Protein AF-A0A381XG80-F1 (afdb_monomer)

Foldseek 3Di:
DVVVVVVVVVVVVVVVVVVPPPDDDDDDPPKWKWWKKFFDFDVPLLVVLVCLCVVQQVVLCVVLVFPKDKDADPDDDTGIMITGTPPVPPVQVVDPAGPSNVSSLVSRCVVQVHNVRVVVSVVSNVNGTPDMDIDMDIDD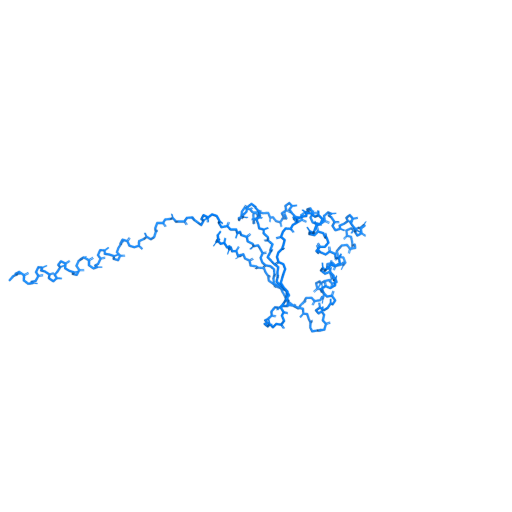D

Nearest PDB structures (foldseek):
  5ixu-assembly1_A  TM=5.992E-01  e=8.012E-04  Paraburkholderia xenovorans LB400
  4hl9-assembly4_H  TM=6.018E-01  e=5.121E-02  Rhodospirillum rubrum ATCC 11170
  1n5v-assembly1_B  TM=5.182E-01  e=8.951E-02  Streptomyces coelicolor A3(2)
  6nuk-assembly1_A  TM=4.245E-01  e=3.995E-02  synthetic construct
  1yz6-assembly1_A  TM=3.383E-01  e=5.413E-01  Pyrococcus abyssi

pLDDT: mean 89.38, std 15.05, range [47.81, 98.81]

Solvent-accessible surface area (backbone atoms only — not comparable to full-atom values): 8164 Å² total; per-residue (Å²): 116,70,71,65,53,57,56,51,53,53,57,50,54,60,54,51,59,68,72,65,69,67,79,72,95,77,78,83,71,82,54,47,29,25,50,32,41,40,36,22,51,34,89,91,24,50,65,62,35,49,50,49,40,58,69,49,53,50,46,24,34,56,74,74,64,53,78,61,50,76,46,78,46,93,68,78,87,46,43,37,38,33,37,37,65,33,90,73,30,77,64,53,70,78,42,96,73,38,72,67,57,54,52,36,50,54,44,43,28,66,76,72,70,35,64,71,57,49,52,48,55,50,51,57,41,53,71,20,47,63,49,69,53,75,47,82,46,72,49,74,130

Sequence (141 aa):
MLKNIFHNCLSLLLFLSFLFSQASPEKRLDAKYYLVSYTKFKEGKKQEGMEIIQKYFWKADREIKRKVLPFDFITGEWDHIVFFPLEDGTKELDWITSPVNAKWWKTMVKEIGSEDEVIRIRQEFDNCVMKSKQELAYTQF

Organism: NCBI:txid408172

Mean predicted aligned error: 8.37 Å

Secondary structure (DSSP, 8-state):
-HHHHHHHHHHHHHHHHHHS--PPP---TTPEEEEEEEEEEPTTTHHHHHHHIIIIIHHHHHHTT---EEEE-SSSS-SEEEEEEETTGGGGGG-SS-HHHHHHHHHHHHHHS-HHHHHHHHHHHHHHEEEEEEEEEEE--

Structure (mmCIF, N/CA/C/O backbone):
data_AF-A0A381XG80-F1
#
_entry.id   AF-A0A381XG80-F1
#
loop_
_atom_site.group_PDB
_atom_site.id
_atom_site.type_symbol
_atom_site.label_atom_id
_atom_site.label_alt_id
_atom_site.label_comp_id
_atom_site.label_asym_id
_atom_site.label_entity_id
_atom_site.label_seq_id
_atom_site.pdbx_PDB_ins_code
_atom_site.Cartn_x
_atom_site.Cartn_y
_atom_site.Cartn_z
_atom_site.occupancy
_atom_site.B_iso_or_equiv
_atom_site.auth_seq_id
_atom_site.auth_comp_id
_atom_site.auth_asym_id
_atom_site.auth_atom_id
_atom_site.pdbx_PDB_model_num
ATOM 1 N N . MET A 1 1 ? 32.677 -58.114 -31.692 1.00 53.56 1 MET A N 1
ATOM 2 C CA . MET A 1 1 ? 33.281 -56.809 -31.330 1.00 53.56 1 MET A CA 1
ATOM 3 C C . MET A 1 1 ? 32.391 -55.609 -31.656 1.00 53.56 1 MET A C 1
ATOM 5 O O . MET A 1 1 ? 32.287 -54.745 -30.800 1.00 53.56 1 MET A O 1
ATOM 9 N N . LEU A 1 2 ? 31.686 -55.557 -32.798 1.00 50.84 2 LEU A N 1
ATOM 10 C CA . LEU A 1 2 ? 30.846 -54.396 -33.162 1.00 50.84 2 LEU A CA 1
ATOM 11 C C . LEU A 1 2 ? 29.719 -54.045 -32.159 1.00 50.84 2 LEU A C 1
ATOM 13 O O . LEU A 1 2 ? 29.483 -52.869 -31.910 1.00 50.84 2 LEU A O 1
ATOM 17 N N . LYS A 1 3 ? 29.045 -55.028 -31.537 1.00 49.78 3 LYS A N 1
ATOM 18 C CA . LYS A 1 3 ? 27.923 -54.769 -30.603 1.00 49.78 3 LYS A CA 1
ATOM 19 C C . LYS A 1 3 ? 28.317 -53.991 -29.333 1.00 49.78 3 LYS A C 1
ATOM 21 O O . LYS A 1 3 ? 27.527 -53.174 -28.872 1.00 49.78 3 LYS A O 1
ATOM 26 N N . ASN A 1 4 ? 29.536 -54.178 -28.813 1.00 47.81 4 ASN A N 1
ATOM 27 C CA . ASN A 1 4 ? 30.018 -53.444 -27.630 1.00 47.81 4 ASN A CA 1
ATOM 28 C C . ASN A 1 4 ? 30.378 -51.983 -27.943 1.00 47.81 4 ASN A C 1
ATOM 30 O O . ASN A 1 4 ? 30.364 -51.148 -27.046 1.00 47.81 4 ASN A O 1
ATOM 34 N N . ILE A 1 5 ? 30.674 -51.663 -29.205 1.00 55.78 5 ILE A N 1
ATOM 35 C CA . ILE A 1 5 ? 31.000 -50.298 -29.641 1.00 55.78 5 ILE A CA 1
ATOM 36 C C . ILE A 1 5 ? 29.715 -49.461 -29.733 1.00 55.78 5 ILE A C 1
ATOM 38 O O . ILE A 1 5 ? 29.670 -48.344 -29.227 1.00 55.78 5 ILE A O 1
ATOM 42 N N . PHE A 1 6 ? 28.635 -50.034 -30.276 1.00 55.19 6 PHE A N 1
ATOM 43 C CA . PHE A 1 6 ? 27.339 -49.351 -30.373 1.00 55.19 6 PHE A CA 1
ATOM 44 C C . PHE A 1 6 ? 26.694 -49.070 -29.007 1.00 55.19 6 PHE A C 1
ATOM 46 O O . PHE A 1 6 ? 26.119 -48.000 -28.820 1.00 55.19 6 PHE A O 1
ATOM 53 N N . HIS A 1 7 ? 26.818 -49.986 -28.040 1.00 54.81 7 HIS A N 1
ATOM 54 C CA . HIS A 1 7 ? 26.286 -49.772 -26.688 1.00 54.81 7 HIS A CA 1
ATOM 55 C C . HIS A 1 7 ? 27.069 -48.697 -25.912 1.00 54.81 7 HIS A C 1
ATOM 57 O O . HIS A 1 7 ? 26.460 -47.886 -25.221 1.00 54.81 7 HIS A O 1
ATOM 63 N N . ASN A 1 8 ? 28.398 -48.638 -26.082 1.00 55.06 8 ASN A N 1
ATOM 64 C CA . ASN A 1 8 ? 29.248 -47.619 -25.454 1.00 55.06 8 ASN A CA 1
ATOM 65 C C . ASN A 1 8 ? 29.089 -46.220 -26.074 1.00 55.06 8 ASN A C 1
ATOM 67 O O . ASN A 1 8 ? 29.183 -45.226 -25.361 1.00 55.06 8 ASN A O 1
ATOM 71 N N . CYS A 1 9 ? 28.813 -46.106 -27.378 1.00 57.12 9 CYS A N 1
ATOM 72 C CA . CYS A 1 9 ? 28.506 -44.806 -27.987 1.00 57.12 9 CYS A CA 1
ATOM 73 C C . CYS A 1 9 ? 27.166 -44.239 -27.498 1.00 57.12 9 CYS A C 1
ATOM 75 O O . CYS A 1 9 ? 27.059 -43.033 -27.279 1.00 57.12 9 CYS A O 1
ATOM 77 N N . LEU A 1 10 ? 26.155 -45.092 -27.303 1.00 56.69 10 LEU A N 1
ATOM 78 C CA . LEU A 1 10 ? 24.825 -44.659 -26.873 1.00 56.69 10 LEU A CA 1
ATOM 79 C C . LEU A 1 10 ? 24.812 -44.192 -25.407 1.00 56.69 10 LEU A C 1
ATOM 81 O O . LEU A 1 10 ? 24.176 -43.189 -25.091 1.00 56.69 10 LEU A O 1
ATOM 85 N N . SER A 1 11 ? 25.561 -4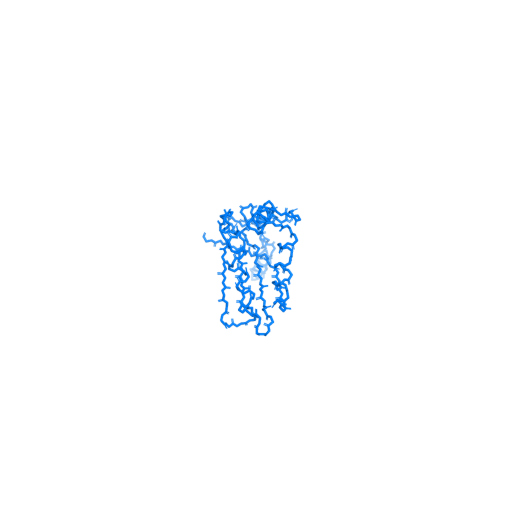4.862 -24.524 1.00 58.22 11 SER A N 1
ATOM 86 C CA . SER A 1 11 ? 25.727 -44.441 -23.126 1.00 58.22 11 SER A CA 1
ATOM 87 C C . SER A 1 11 ? 26.568 -43.166 -22.979 1.00 58.22 11 SER A C 1
ATOM 89 O O . SER A 1 11 ? 26.267 -42.342 -22.117 1.00 58.22 11 SER A O 1
ATOM 91 N N . LEU A 1 12 ? 27.562 -42.947 -23.849 1.00 56.12 12 LEU A N 1
ATOM 92 C CA . LEU A 1 12 ? 28.363 -41.718 -23.868 1.00 56.12 12 LEU A CA 1
ATOM 93 C C . LEU A 1 12 ? 27.556 -40.502 -24.366 1.00 56.12 12 LEU A C 1
ATOM 95 O O . LEU A 1 12 ? 27.659 -39.420 -23.793 1.00 56.12 12 LEU A O 1
ATOM 99 N N . LEU A 1 13 ? 26.703 -40.683 -25.382 1.00 58.78 13 LEU A N 1
ATOM 100 C CA . LEU A 1 13 ? 25.812 -39.632 -25.898 1.00 58.78 13 LEU A CA 1
ATOM 101 C C . LEU A 1 13 ? 24.776 -39.173 -24.858 1.00 58.78 13 LEU A C 1
ATOM 103 O O . LEU A 1 13 ? 24.546 -37.973 -24.723 1.00 58.78 13 LEU A O 1
ATOM 107 N N . LEU A 1 14 ? 24.209 -40.101 -24.079 1.00 56.81 14 LEU A N 1
ATOM 108 C CA . LEU A 1 14 ? 23.269 -39.794 -22.990 1.00 56.81 14 LEU A CA 1
ATOM 109 C C . LEU A 1 14 ? 23.924 -39.014 -21.834 1.00 56.81 14 LEU A C 1
ATOM 111 O O . LEU A 1 14 ? 23.286 -38.143 -21.238 1.00 56.81 14 LEU A O 1
ATOM 115 N N . PHE A 1 15 ? 25.201 -39.278 -21.542 1.00 56.78 15 PHE A N 1
ATOM 116 C CA . PHE A 1 15 ? 25.954 -38.557 -20.509 1.00 56.78 15 PHE A CA 1
ATOM 117 C C . PHE A 1 15 ? 26.339 -37.131 -20.943 1.00 56.78 15 PHE A C 1
ATOM 119 O O . PHE A 1 15 ? 26.316 -36.216 -20.119 1.00 56.78 15 PHE A O 1
ATOM 126 N N . LEU A 1 16 ? 26.630 -36.903 -22.233 1.00 55.78 16 LEU A N 1
ATOM 127 C CA . LEU A 1 16 ? 26.920 -35.558 -22.750 1.00 55.78 16 LEU A CA 1
ATOM 128 C C . LEU A 1 16 ? 25.701 -34.628 -22.690 1.00 55.78 16 LEU A C 1
ATOM 130 O O . LEU A 1 16 ? 25.854 -33.459 -22.345 1.00 55.78 16 LEU A O 1
ATOM 134 N N . SER A 1 17 ? 24.490 -35.125 -22.954 1.00 55.94 17 SER A N 1
ATOM 135 C CA . SER A 1 17 ? 23.268 -34.308 -22.858 1.00 55.94 17 SER A CA 1
ATOM 136 C C . SER A 1 17 ? 23.009 -33.750 -21.451 1.00 55.94 17 SER A C 1
ATOM 138 O O . SER A 1 17 ? 22.456 -32.660 -21.327 1.00 55.94 17 SER A O 1
ATOM 140 N N . PHE A 1 18 ? 23.454 -34.440 -20.394 1.00 55.06 18 PHE A N 1
ATOM 141 C CA . PHE A 1 18 ? 23.349 -33.942 -19.017 1.00 55.06 18 PHE A CA 1
ATOM 142 C C . PHE A 1 18 ? 24.378 -32.850 -18.685 1.00 55.06 18 PHE A C 1
ATOM 144 O O . PHE A 1 18 ? 24.097 -31.987 -17.858 1.00 55.06 18 PHE A O 1
ATOM 151 N N . LEU A 1 19 ? 25.546 -32.849 -19.338 1.00 55.94 19 LEU A N 1
ATOM 152 C CA . LEU A 1 19 ? 26.600 -31.851 -19.108 1.00 55.94 19 LEU A CA 1
ATOM 153 C C . LEU A 1 19 ? 26.316 -30.503 -19.794 1.00 55.94 19 LEU A C 1
ATOM 155 O O . LEU A 1 19 ? 26.842 -29.483 -19.357 1.00 55.94 19 LEU A O 1
ATOM 159 N N . PHE A 1 20 ? 25.476 -30.482 -20.835 1.00 57.62 20 PHE A N 1
ATOM 160 C CA . PHE A 1 20 ? 25.183 -29.280 -21.631 1.00 57.62 20 PHE A CA 1
ATOM 161 C C . PHE A 1 20 ? 23.880 -28.554 -21.270 1.00 57.62 20 PHE A C 1
ATOM 163 O O . PHE A 1 20 ? 23.581 -27.523 -21.865 1.00 57.62 20 PHE A O 1
ATOM 170 N N . SER A 1 21 ? 23.127 -29.010 -20.268 1.00 59.56 21 SER A N 1
ATOM 171 C CA . SER A 1 21 ? 21.942 -28.283 -19.791 1.00 59.56 21 SER A CA 1
ATOM 172 C C . SER A 1 21 ? 22.286 -27.248 -18.705 1.00 59.56 21 SER A C 1
ATOM 174 O O . SER A 1 21 ? 21.624 -27.193 -17.668 1.00 59.56 21 SER A O 1
ATOM 176 N N . GLN A 1 22 ? 23.310 -26.412 -18.913 1.00 64.50 22 GLN A N 1
ATOM 177 C CA . GLN A 1 22 ? 23.396 -25.141 -18.184 1.00 64.50 22 GLN A CA 1
ATOM 178 C C . GLN A 1 22 ? 22.526 -24.126 -18.923 1.00 64.50 22 GLN A C 1
ATOM 180 O O . GLN A 1 22 ? 22.840 -23.739 -20.046 1.00 64.50 22 GLN A O 1
ATOM 185 N N . ALA A 1 23 ? 21.416 -23.721 -18.304 1.00 73.69 23 ALA A N 1
ATOM 186 C CA . ALA A 1 23 ? 20.584 -22.646 -18.830 1.00 73.69 23 ALA A CA 1
ATOM 187 C C . ALA A 1 23 ? 21.439 -21.382 -19.030 1.00 73.69 23 ALA A C 1
ATOM 189 O O . ALA A 1 23 ? 22.182 -20.982 -18.129 1.00 73.69 23 ALA A O 1
ATOM 190 N N . SER A 1 24 ? 21.356 -20.765 -20.210 1.00 80.50 24 SER A N 1
ATOM 191 C CA . SER A 1 24 ? 22.012 -19.486 -20.479 1.00 80.50 24 SER A CA 1
ATOM 192 C C . SER A 1 24 ? 21.466 -18.397 -19.550 1.00 80.50 24 SER A C 1
ATOM 194 O O . SER A 1 24 ? 20.290 -18.452 -19.184 1.00 80.50 24 SER A O 1
ATOM 196 N N . PRO A 1 25 ? 22.270 -17.383 -19.173 1.00 83.69 25 PRO A N 1
ATOM 197 C CA . PRO A 1 25 ? 21.756 -16.234 -18.442 1.00 83.69 25 PRO A CA 1
ATOM 198 C C . PRO A 1 25 ? 20.615 -15.572 -19.221 1.00 83.69 25 PRO A C 1
ATOM 200 O O . PRO A 1 25 ? 20.821 -15.046 -20.313 1.00 83.69 25 PRO A O 1
ATOM 203 N N . GLU A 1 26 ? 19.416 -15.582 -18.648 1.00 85.88 26 GLU A N 1
ATOM 204 C CA . GLU A 1 26 ? 18.221 -14.987 -19.241 1.00 85.88 26 GLU A CA 1
ATOM 205 C C . GLU A 1 26 ? 17.681 -13.878 -18.340 1.00 85.88 26 GLU A C 1
ATOM 207 O O . GLU A 1 26 ? 17.493 -14.047 -17.132 1.00 85.88 26 GLU A O 1
ATOM 212 N N . LYS A 1 27 ? 17.419 -12.714 -18.938 1.00 87.69 27 LYS A N 1
ATOM 213 C CA . LYS A 1 27 ? 16.777 -11.587 -18.262 1.00 87.69 27 LYS A CA 1
ATOM 214 C C . LYS A 1 27 ? 15.287 -11.603 -18.583 1.00 87.69 27 LYS A C 1
ATOM 216 O O . LYS A 1 27 ? 14.913 -11.766 -19.740 1.00 87.69 27 LYS A O 1
ATOM 221 N N . ARG A 1 28 ? 14.435 -11.352 -17.584 1.00 86.88 28 ARG A N 1
ATOM 222 C CA . ARG A 1 28 ? 13.003 -11.120 -17.827 1.00 86.88 28 ARG A CA 1
ATOM 223 C C . ARG A 1 28 ? 12.840 -9.827 -18.632 1.00 86.88 28 ARG A C 1
ATOM 225 O O . ARG A 1 28 ? 13.102 -8.745 -18.104 1.00 86.88 28 ARG A O 1
ATOM 232 N N . LEU A 1 29 ? 12.464 -9.949 -19.901 1.00 84.25 29 LEU A N 1
ATOM 233 C CA . LEU A 1 29 ? 12.149 -8.812 -20.766 1.00 84.25 29 LEU A CA 1
ATOM 234 C C . LEU A 1 29 ? 10.726 -8.326 -20.470 1.00 84.25 29 LEU A C 1
ATOM 236 O O . LEU A 1 29 ? 9.849 -9.138 -20.199 1.00 84.25 29 LEU A O 1
ATOM 240 N N . ASP A 1 30 ? 10.510 -7.013 -20.464 1.00 86.56 30 ASP A N 1
ATOM 241 C CA . ASP A 1 30 ? 9.184 -6.391 -20.288 1.00 86.56 30 ASP A CA 1
ATOM 242 C C . ASP A 1 30 ? 8.431 -6.765 -18.994 1.00 86.56 30 ASP A C 1
ATOM 244 O O . ASP A 1 30 ? 7.218 -6.579 -18.878 1.00 86.56 30 ASP A O 1
ATOM 248 N N . ALA A 1 31 ? 9.151 -7.258 -17.981 1.00 92.81 31 ALA A N 1
ATOM 249 C CA . ALA A 1 31 ? 8.571 -7.565 -16.682 1.00 92.81 31 ALA A CA 1
ATOM 250 C C . ALA A 1 31 ? 8.146 -6.282 -15.956 1.00 92.81 31 ALA A C 1
ATOM 252 O O . ALA A 1 31 ? 8.958 -5.382 -15.725 1.00 92.81 31 ALA A O 1
ATOM 253 N N . LYS A 1 32 ? 6.884 -6.235 -15.529 1.00 95.31 32 LYS A N 1
ATOM 254 C CA . LYS A 1 32 ? 6.356 -5.189 -14.647 1.00 95.31 32 LYS A CA 1
ATOM 255 C C . LYS A 1 32 ? 6.380 -5.700 -13.220 1.00 95.31 32 LYS A C 1
ATOM 257 O O . LYS A 1 32 ? 5.813 -6.758 -12.949 1.00 95.31 32 LYS A O 1
ATOM 262 N N . TYR A 1 33 ? 7.028 -4.963 -12.327 1.00 96.44 33 TYR A N 1
ATOM 263 C CA . TYR A 1 33 ? 7.185 -5.346 -10.927 1.00 96.44 33 TYR A CA 1
ATOM 264 C C . TYR A 1 33 ? 6.184 -4.611 -10.040 1.00 96.44 33 TYR A C 1
ATOM 266 O O . TYR A 1 33 ? 5.807 -3.472 -10.315 1.00 96.44 33 TYR A O 1
ATOM 274 N N . TYR A 1 34 ? 5.782 -5.267 -8.957 1.00 97.62 34 TYR A N 1
ATOM 275 C CA . TYR A 1 34 ? 4.838 -4.742 -7.984 1.00 97.62 34 TYR A CA 1
ATOM 276 C C . TYR A 1 34 ? 5.313 -5.050 -6.572 1.00 97.62 34 TYR A C 1
ATOM 278 O O . TYR A 1 34 ? 5.655 -6.193 -6.268 1.00 97.62 34 TYR A O 1
ATOM 286 N N . LEU A 1 35 ? 5.253 -4.052 -5.696 1.00 97.06 35 LEU A N 1
ATOM 287 C CA . LEU A 1 35 ? 5.221 -4.290 -4.261 1.00 97.06 35 LEU A CA 1
ATOM 288 C C . LEU A 1 35 ? 3.774 -4.610 -3.878 1.00 97.06 35 LEU A C 1
ATOM 290 O O . LEU A 1 35 ? 2.879 -3.787 -4.066 1.00 97.06 35 LEU A O 1
ATOM 294 N N . VAL A 1 36 ? 3.530 -5.812 -3.373 1.00 98.50 36 VAL A N 1
ATOM 295 C CA . VAL A 1 36 ? 2.194 -6.308 -3.039 1.00 98.50 36 VAL A CA 1
ATOM 296 C C . VAL A 1 36 ? 1.997 -6.216 -1.539 1.00 98.50 36 VAL A C 1
ATOM 298 O O . VAL A 1 36 ? 2.720 -6.862 -0.788 1.00 98.50 36 VAL A O 1
ATOM 301 N N . SER A 1 37 ? 1.029 -5.421 -1.096 1.00 98.19 37 SER A N 1
ATOM 302 C CA . SER A 1 37 ? 0.655 -5.320 0.314 1.00 98.19 37 SER A CA 1
ATOM 303 C C . SER A 1 37 ? -0.555 -6.190 0.589 1.00 98.19 37 SER A C 1
ATOM 305 O O . SER A 1 37 ? -1.586 -6.019 -0.054 1.00 98.19 37 SER A O 1
ATOM 307 N N . TYR A 1 38 ? -0.442 -7.068 1.577 1.00 98.75 38 TYR A N 1
ATOM 308 C CA . TYR A 1 38 ? -1.529 -7.905 2.063 1.00 98.75 38 TYR A CA 1
ATOM 309 C C . TYR A 1 38 ? -1.951 -7.423 3.445 1.00 98.75 38 TYR A C 1
ATOM 311 O O . TYR A 1 38 ? -1.100 -7.260 4.322 1.00 98.75 38 TYR A O 1
ATOM 319 N N . THR A 1 39 ? -3.253 -7.260 3.658 1.00 98.75 39 THR A N 1
ATOM 320 C CA . THR A 1 39 ? -3.817 -6.820 4.934 1.00 98.75 39 THR A CA 1
ATOM 321 C C . THR A 1 39 ? -4.948 -7.742 5.365 1.00 98.75 39 THR A C 1
ATOM 323 O O . THR A 1 39 ? -5.875 -8.037 4.605 1.00 98.75 39 THR A O 1
ATOM 326 N N . LYS A 1 40 ? -4.862 -8.207 6.611 1.00 98.81 40 LYS A N 1
ATOM 327 C CA . LYS A 1 40 ? -5.935 -8.898 7.323 1.00 98.81 40 LYS A CA 1
ATOM 328 C C . LYS A 1 40 ? -6.351 -8.027 8.500 1.00 98.81 40 LYS A C 1
ATOM 330 O O . LYS A 1 40 ? -5.508 -7.672 9.327 1.00 98.81 40 LYS A O 1
ATOM 335 N N . PHE A 1 41 ? -7.626 -7.669 8.572 1.00 98.69 41 PHE A N 1
ATOM 336 C CA . PHE A 1 41 ? -8.159 -6.850 9.653 1.00 98.69 41 PHE A CA 1
ATOM 337 C C . PHE A 1 41 ? -8.504 -7.702 10.874 1.00 98.69 41 PHE A C 1
ATOM 339 O O . PHE A 1 41 ? -8.729 -8.911 10.772 1.00 98.69 41 PHE A O 1
ATOM 346 N N . LYS A 1 42 ? -8.539 -7.062 12.045 1.00 98.62 42 LYS A N 1
ATOM 347 C CA . LYS A 1 42 ? -9.107 -7.659 13.259 1.00 98.62 42 LYS A CA 1
ATOM 348 C C . LYS A 1 42 ? -10.602 -7.906 13.055 1.00 98.62 42 LYS A C 1
ATOM 350 O O . LYS A 1 42 ? -11.258 -7.221 12.263 1.00 98.62 42 LYS A O 1
ATOM 355 N N . GLU A 1 43 ? -11.148 -8.868 13.791 1.00 97.12 43 GLU A N 1
ATOM 356 C CA . GLU A 1 43 ? -12.585 -9.146 13.777 1.00 97.12 43 GLU A CA 1
ATOM 357 C C . GLU A 1 43 ? -13.387 -7.871 14.095 1.00 97.12 43 GLU A C 1
ATOM 359 O O . GLU A 1 43 ? -13.033 -7.104 14.990 1.00 97.12 43 GLU A O 1
ATOM 364 N N . GLY A 1 44 ? -14.415 -7.590 13.290 1.00 97.56 44 GLY A N 1
ATOM 365 C CA . GLY A 1 44 ? -15.227 -6.371 13.395 1.00 97.56 44 GLY A CA 1
ATOM 366 C C . GLY A 1 44 ? -14.561 -5.068 12.922 1.00 97.56 44 GLY A C 1
ATOM 367 O O . GLY A 1 44 ? -15.245 -4.055 12.834 1.00 97.56 44 GLY A O 1
ATOM 368 N N . LYS A 1 45 ? -13.265 -5.061 12.568 1.00 98.50 45 LYS A N 1
ATOM 369 C CA . LYS A 1 45 ? -12.517 -3.840 12.188 1.00 98.50 45 LYS A CA 1
ATOM 370 C C . LYS A 1 45 ? -12.317 -3.636 10.685 1.00 98.50 45 LYS A C 1
ATOM 372 O O . LYS A 1 45 ? -11.784 -2.606 10.280 1.00 98.50 45 LYS A O 1
ATOM 377 N N . LYS A 1 46 ? -12.765 -4.578 9.844 1.00 97.12 46 LYS A N 1
ATOM 378 C CA . LYS A 1 46 ? -12.632 -4.476 8.377 1.00 97.12 46 LYS A CA 1
ATOM 379 C C . LYS A 1 46 ? -13.277 -3.205 7.823 1.00 97.12 46 LYS A C 1
ATOM 381 O O . LYS A 1 46 ? -12.646 -2.513 7.035 1.00 97.12 46 LYS A O 1
ATOM 386 N N . GLN A 1 47 ? -14.507 -2.896 8.230 1.00 97.44 47 GLN A N 1
ATOM 387 C CA . GLN A 1 47 ? -15.219 -1.725 7.715 1.00 97.44 47 GLN A CA 1
ATOM 388 C C . GLN A 1 47 ? -14.487 -0.419 8.060 1.00 97.44 47 GLN A C 1
ATOM 390 O O . GLN A 1 47 ? -14.176 0.353 7.160 1.00 97.44 47 GLN A O 1
ATOM 395 N N . GLU A 1 48 ? -14.136 -0.225 9.332 1.00 98.44 48 GLU A N 1
ATOM 396 C CA . GLU A 1 48 ? -13.393 0.947 9.820 1.00 98.44 48 GLU A CA 1
ATOM 397 C C . GLU A 1 48 ? -12.051 1.123 9.087 1.00 98.44 48 GLU A C 1
ATOM 399 O O . GLU A 1 48 ? -11.744 2.203 8.583 1.00 98.44 48 GLU A O 1
ATOM 404 N N . GLY A 1 49 ? -11.284 0.038 8.924 1.00 98.38 49 GLY A N 1
ATOM 405 C CA . GLY A 1 49 ? -10.026 0.068 8.175 1.00 98.38 49 GLY A CA 1
ATOM 406 C C . GLY A 1 49 ? -10.208 0.448 6.700 1.00 98.38 49 GLY A C 1
ATOM 407 O O . GLY A 1 49 ? -9.424 1.235 6.162 1.00 98.38 49 GLY A O 1
ATOM 408 N N . MET A 1 50 ? -11.254 -0.063 6.043 1.00 98.00 50 MET A N 1
ATOM 409 C CA . MET A 1 50 ? -11.556 0.270 4.647 1.00 98.00 50 MET A CA 1
ATOM 410 C C . MET A 1 50 ? -12.043 1.712 4.476 1.00 98.00 50 MET A C 1
ATOM 412 O O . MET A 1 50 ? -11.679 2.358 3.493 1.00 98.00 50 MET A O 1
ATOM 416 N N . GLU A 1 51 ? -12.806 2.248 5.428 1.00 98.19 51 GLU A N 1
ATOM 417 C CA . GLU A 1 51 ? -13.221 3.654 5.421 1.00 98.19 51 GLU A CA 1
ATOM 418 C C . GLU A 1 51 ? -12.003 4.590 5.479 1.00 98.19 51 GLU A C 1
ATOM 420 O O . GLU A 1 51 ? -11.924 5.543 4.697 1.00 98.19 51 GLU A O 1
ATOM 425 N N . ILE A 1 52 ? -11.003 4.281 6.317 1.00 98.44 52 ILE A N 1
ATOM 426 C CA . ILE A 1 52 ? -9.739 5.036 6.372 1.00 98.44 52 ILE A CA 1
ATOM 427 C C . ILE A 1 52 ? -9.000 4.970 5.027 1.00 98.44 52 ILE A C 1
ATOM 429 O O . ILE A 1 52 ? -8.597 6.009 4.488 1.00 98.44 52 ILE A O 1
ATOM 433 N N . ILE A 1 53 ? -8.860 3.768 4.453 1.00 98.00 53 ILE A N 1
ATOM 434 C CA . ILE A 1 53 ? -8.210 3.569 3.148 1.00 98.00 53 ILE A CA 1
ATOM 435 C C . ILE A 1 53 ? -8.885 4.426 2.071 1.00 98.00 53 ILE A C 1
ATOM 437 O O . ILE A 1 53 ? -8.215 5.170 1.353 1.00 98.00 53 ILE A O 1
ATOM 441 N N . GLN A 1 54 ? -10.210 4.351 1.953 1.00 96.31 54 GLN A N 1
ATOM 442 C CA . GLN A 1 54 ? -10.957 5.025 0.892 1.00 96.31 54 GLN A CA 1
ATOM 443 C C . GLN A 1 54 ? -10.929 6.547 1.039 1.00 96.31 54 GLN A C 1
ATOM 445 O O . GLN A 1 54 ? -10.738 7.268 0.048 1.00 96.31 54 GLN A O 1
ATOM 450 N N . LYS A 1 55 ? -11.114 7.029 2.273 1.00 97.06 55 LYS A N 1
ATOM 451 C CA . LYS A 1 55 ? -11.215 8.454 2.591 1.00 97.06 55 LYS A CA 1
ATOM 452 C C . LYS A 1 55 ? -9.877 9.170 2.453 1.00 97.06 55 LYS A C 1
ATOM 454 O O . LYS A 1 55 ? -9.840 10.278 1.915 1.00 97.06 55 LYS A O 1
ATOM 459 N N . TYR A 1 56 ? -8.795 8.542 2.907 1.00 97.69 56 TYR A N 1
ATOM 460 C CA . TYR A 1 56 ? -7.489 9.188 2.989 1.00 97.69 56 TYR A CA 1
ATOM 461 C C . TYR A 1 56 ? -6.480 8.593 2.005 1.00 97.69 56 TYR A C 1
ATOM 463 O O . TYR A 1 56 ? -5.973 9.307 1.139 1.00 97.69 56 TYR A O 1
ATOM 471 N N . PHE A 1 57 ? -6.216 7.287 2.074 1.00 97.31 57 PHE A N 1
ATOM 472 C CA . PHE A 1 57 ? -5.075 6.699 1.365 1.00 97.31 57 PHE A CA 1
ATOM 473 C C . PHE A 1 57 ? -5.272 6.666 -0.150 1.00 97.31 57 PHE A C 1
ATOM 475 O O . PHE A 1 57 ? -4.441 7.184 -0.898 1.00 97.31 57 PHE A O 1
ATOM 482 N N . TRP A 1 58 ? -6.414 6.158 -0.612 1.00 95.75 58 TRP A N 1
ATOM 483 C CA . TRP A 1 58 ? -6.745 6.155 -2.034 1.00 95.75 58 TRP A CA 1
ATOM 484 C C . TRP A 1 58 ? -6.963 7.561 -2.580 1.00 95.75 58 TRP A C 1
ATOM 486 O O . TRP A 1 58 ? -6.727 7.801 -3.762 1.00 95.75 58 TRP A O 1
ATOM 496 N N . LYS A 1 59 ? -7.411 8.508 -1.746 1.00 95.69 59 LYS A N 1
ATOM 497 C CA . LYS A 1 59 ? -7.502 9.913 -2.157 1.00 95.69 59 LYS A CA 1
ATOM 498 C C . LYS A 1 59 ? -6.112 10.456 -2.497 1.00 95.69 59 LYS A C 1
ATOM 500 O O . LYS A 1 59 ? -5.949 11.031 -3.571 1.00 95.69 59 LYS A O 1
ATOM 505 N N . ALA A 1 60 ? -5.118 10.209 -1.644 1.00 97.25 60 ALA A N 1
ATOM 506 C CA . ALA A 1 60 ? -3.739 10.601 -1.911 1.00 97.25 60 ALA A CA 1
ATOM 507 C C . ALA A 1 60 ? -3.142 9.874 -3.128 1.00 97.25 60 ALA A C 1
ATOM 509 O O . ALA A 1 60 ? -2.509 10.524 -3.961 1.00 97.25 60 ALA A O 1
ATOM 510 N N . ASP A 1 61 ? -3.398 8.569 -3.295 1.00 97.12 61 ASP A N 1
ATOM 511 C CA . ASP A 1 61 ? -2.961 7.819 -4.484 1.00 97.12 61 ASP A CA 1
ATOM 512 C C . ASP A 1 61 ? -3.542 8.401 -5.783 1.00 97.12 61 ASP A C 1
ATOM 514 O O . ASP A 1 61 ? -2.805 8.600 -6.754 1.00 97.12 61 ASP A O 1
ATOM 518 N N . ARG A 1 62 ? -4.842 8.732 -5.799 1.00 96.25 62 ARG A N 1
ATOM 519 C CA . ARG A 1 62 ? -5.507 9.353 -6.959 1.00 96.25 62 ARG A CA 1
ATOM 520 C C . ARG A 1 62 ? -4.904 10.710 -7.307 1.00 96.25 62 ARG A C 1
ATOM 522 O O . ARG A 1 62 ? -4.618 10.956 -8.476 1.00 96.25 62 ARG A O 1
ATOM 529 N N . GLU A 1 63 ? -4.671 11.558 -6.311 1.00 97.12 63 GLU A N 1
ATOM 530 C CA . GLU A 1 63 ? -4.110 12.901 -6.508 1.00 97.12 63 GLU A CA 1
ATOM 531 C C . GLU A 1 63 ? -2.708 12.847 -7.130 1.00 97.12 63 GLU A C 1
ATOM 533 O O . GLU A 1 63 ? -2.384 13.587 -8.061 1.00 97.12 63 GLU A O 1
ATOM 538 N N . ILE A 1 64 ? -1.869 11.910 -6.676 1.00 97.00 64 ILE A N 1
ATOM 539 C CA . ILE A 1 64 ? -0.528 11.737 -7.247 1.00 97.00 64 ILE A CA 1
ATOM 540 C C . ILE A 1 64 ? -0.520 10.906 -8.535 1.00 97.00 64 ILE A C 1
ATOM 542 O O . ILE A 1 64 ? 0.553 10.759 -9.127 1.00 97.00 64 ILE A O 1
ATOM 546 N N . LYS A 1 65 ? -1.692 10.418 -8.968 1.00 96.44 65 LYS A N 1
ATOM 547 C CA . LYS A 1 65 ? -1.926 9.546 -10.128 1.00 96.44 65 LYS A CA 1
ATOM 548 C C . LYS A 1 65 ? -1.185 8.206 -10.045 1.00 96.44 65 LYS A C 1
ATOM 550 O O . LYS A 1 65 ? -0.718 7.693 -11.062 1.00 96.44 65 LYS A O 1
ATOM 555 N N . ARG A 1 66 ? -1.069 7.633 -8.841 1.00 95.00 66 ARG A N 1
ATOM 556 C CA . ARG A 1 66 ? -0.473 6.306 -8.634 1.00 95.00 66 ARG A CA 1
ATOM 557 C C . ARG A 1 66 ? -1.425 5.227 -9.153 1.00 95.00 66 ARG A C 1
ATOM 559 O O . ARG A 1 66 ? -2.591 5.190 -8.772 1.00 95.00 66 ARG A O 1
ATOM 566 N N . LYS A 1 67 ? -0.929 4.330 -10.008 1.00 93.81 67 LYS A N 1
ATOM 567 C CA . LYS A 1 67 ? -1.722 3.273 -10.662 1.00 93.81 67 LYS A CA 1
ATOM 568 C C . LYS A 1 67 ? -1.814 2.006 -9.805 1.00 93.81 67 LYS A C 1
ATOM 570 O O . LYS A 1 67 ? -1.394 0.931 -10.221 1.00 93.81 67 LYS A O 1
ATOM 575 N N . VAL A 1 68 ? -2.306 2.151 -8.579 1.00 95.31 68 VAL A N 1
ATOM 576 C CA . VAL A 1 68 ? -2.480 1.017 -7.660 1.00 95.31 68 VAL A CA 1
ATOM 577 C C . VAL A 1 68 ? -3.581 0.078 -8.153 1.00 95.31 68 VAL A C 1
ATOM 579 O O . VAL A 1 68 ? -4.571 0.537 -8.723 1.00 95.31 68 VAL A O 1
ATOM 582 N N . LEU A 1 69 ? -3.429 -1.225 -7.914 1.00 96.88 69 LEU A N 1
ATOM 583 C CA . LEU A 1 69 ? -4.465 -2.225 -8.195 1.00 96.88 69 LEU A CA 1
ATOM 584 C C . LEU A 1 69 ? -4.945 -2.838 -6.868 1.00 96.88 69 LEU A C 1
ATOM 586 O O . LEU A 1 69 ? -4.298 -3.762 -6.363 1.00 96.88 69 LEU A O 1
ATOM 590 N N . PRO A 1 70 ? -6.012 -2.292 -6.257 1.00 96.88 70 PRO A N 1
ATOM 591 C CA . PRO A 1 70 ? -6.580 -2.812 -5.021 1.00 96.88 70 PRO A CA 1
ATOM 592 C C . PRO A 1 70 ? -7.596 -3.928 -5.292 1.00 96.88 70 PRO A C 1
ATOM 594 O O . PRO A 1 70 ? -8.392 -3.848 -6.226 1.00 96.88 70 PRO A O 1
ATOM 597 N N . PHE A 1 71 ? -7.610 -4.934 -4.424 1.00 97.44 71 PHE A N 1
ATOM 598 C CA . PHE A 1 71 ? -8.548 -6.048 -4.451 1.00 97.44 71 PHE A CA 1
ATOM 599 C C . PHE A 1 71 ? -9.079 -6.319 -3.044 1.00 97.44 71 PHE A C 1
ATOM 601 O O . PHE A 1 71 ? -8.308 -6.581 -2.118 1.00 97.44 71 PHE A O 1
ATOM 608 N N . ASP A 1 72 ? -10.403 -6.306 -2.909 1.00 96.62 72 ASP A N 1
ATOM 609 C CA . ASP A 1 72 ? -11.102 -6.663 -1.678 1.00 96.62 72 ASP A CA 1
ATOM 610 C C . ASP A 1 72 ? -11.556 -8.117 -1.756 1.00 96.62 72 ASP A C 1
ATOM 612 O O . ASP A 1 72 ? -12.312 -8.514 -2.644 1.00 96.62 72 ASP A O 1
ATOM 616 N N . PHE A 1 73 ? -11.083 -8.927 -0.819 1.00 96.00 73 PHE A N 1
ATOM 617 C CA . PHE A 1 73 ? -11.348 -10.356 -0.806 1.00 96.00 73 PHE A CA 1
ATOM 618 C C . PHE A 1 73 ? -12.585 -10.651 0.048 1.00 96.00 73 PHE A C 1
ATOM 620 O O . PHE A 1 73 ? -12.761 -10.121 1.153 1.00 96.00 73 PHE A O 1
ATOM 627 N N . ILE A 1 74 ? -13.463 -11.502 -0.490 1.00 93.19 74 ILE A N 1
ATOM 628 C CA . ILE A 1 74 ? -14.661 -12.007 0.201 1.00 93.19 74 ILE A CA 1
ATOM 629 C C . ILE A 1 74 ? -14.308 -13.253 1.024 1.00 93.19 74 ILE A C 1
ATOM 631 O O . ILE A 1 74 ? -14.811 -13.435 2.129 1.00 93.19 74 ILE A O 1
ATOM 635 N N . THR A 1 75 ? -13.418 -14.094 0.499 1.00 93.62 75 THR A N 1
ATOM 636 C CA . THR A 1 75 ? -12.972 -15.351 1.111 1.00 93.62 75 THR A CA 1
ATOM 637 C C . THR A 1 75 ? -11.452 -15.453 1.087 1.00 93.62 75 THR A C 1
ATOM 639 O O . THR A 1 75 ? -10.802 -14.834 0.246 1.00 93.62 75 THR A O 1
ATOM 642 N N . GLY A 1 76 ? -10.898 -16.319 1.933 1.00 93.62 76 GLY A N 1
ATOM 643 C CA . GLY A 1 76 ? -9.458 -16.541 2.041 1.00 93.62 76 GLY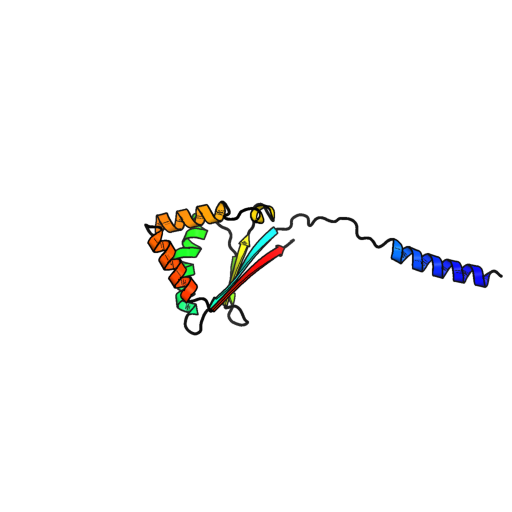 A CA 1
ATOM 644 C C . GLY A 1 76 ? -8.862 -15.885 3.283 1.00 93.62 76 GLY A C 1
ATOM 645 O O . GLY A 1 76 ? -9.568 -15.373 4.150 1.00 93.62 76 GLY A O 1
ATOM 646 N N . GLU A 1 77 ? -7.539 -15.954 3.392 1.00 96.31 77 GLU A N 1
ATOM 647 C CA . GLU A 1 77 ? -6.819 -15.473 4.573 1.00 96.31 77 GLU A CA 1
ATOM 648 C C . GLU A 1 77 ? -6.810 -13.942 4.681 1.00 96.31 77 GLU A C 1
ATOM 650 O O . GLU A 1 77 ? -6.932 -13.398 5.779 1.00 96.31 77 GLU A O 1
ATOM 655 N N . TRP A 1 78 ? -6.670 -13.256 3.549 1.00 98.44 78 TRP A N 1
ATOM 656 C CA . TRP A 1 78 ? -6.476 -11.810 3.460 1.00 98.44 78 TRP A CA 1
ATOM 657 C C . TRP A 1 78 ? -7.785 -11.105 3.126 1.00 98.44 78 TRP A C 1
ATOM 659 O O . TRP A 1 78 ? -8.613 -11.656 2.409 1.00 98.44 78 TRP A O 1
ATOM 669 N N . ASP A 1 79 ? -7.969 -9.889 3.639 1.00 98.38 79 ASP A N 1
ATOM 670 C CA . ASP A 1 79 ? -9.179 -9.100 3.376 1.00 98.38 79 ASP A CA 1
ATOM 671 C C . ASP A 1 79 ? -8.969 -8.075 2.263 1.00 98.38 79 ASP A C 1
ATOM 673 O O . ASP A 1 79 ? -9.915 -7.751 1.546 1.00 98.38 79 ASP A O 1
ATOM 677 N N . HIS A 1 80 ? -7.746 -7.554 2.148 1.00 98.25 80 HIS A N 1
ATOM 678 C CA . HIS A 1 80 ? -7.391 -6.492 1.222 1.00 98.25 80 HIS A CA 1
ATOM 679 C C . HIS A 1 80 ? -5.970 -6.706 0.695 1.00 98.25 80 HIS A C 1
ATOM 681 O O . HIS A 1 80 ? -5.03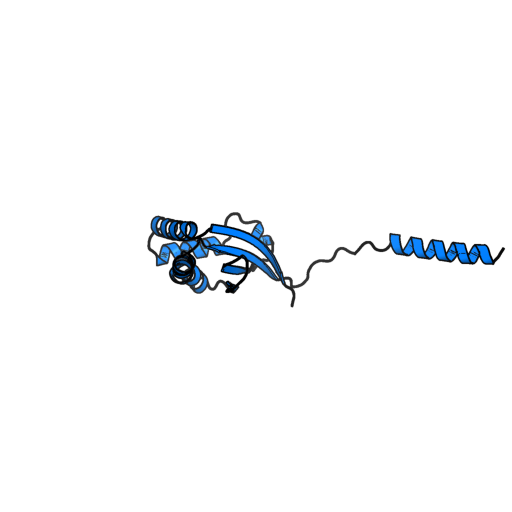7 -6.895 1.481 1.00 98.25 80 HIS A O 1
ATOM 687 N N . ILE A 1 81 ? -5.804 -6.692 -0.627 1.00 98.50 81 ILE A N 1
ATOM 688 C CA . ILE A 1 81 ? -4.505 -6.829 -1.294 1.00 98.50 81 ILE A CA 1
ATOM 689 C C . ILE A 1 81 ? -4.337 -5.684 -2.285 1.00 98.50 81 ILE A C 1
ATOM 691 O O . ILE A 1 81 ? -5.228 -5.427 -3.089 1.00 98.50 81 ILE A O 1
ATOM 695 N N . VAL A 1 82 ? -3.186 -5.015 -2.262 1.00 98.38 82 VAL A N 1
ATOM 696 C CA . VAL A 1 82 ? -2.879 -3.923 -3.193 1.00 98.38 82 VAL A CA 1
ATOM 697 C C . VAL A 1 82 ? -1.569 -4.188 -3.902 1.00 98.38 82 VAL A C 1
ATOM 699 O O . VAL A 1 82 ? -0.538 -4.369 -3.257 1.00 98.38 82 VAL A O 1
ATOM 702 N N . PHE A 1 83 ? -1.599 -4.145 -5.230 1.00 98.06 83 PHE A N 1
ATOM 703 C CA . PHE A 1 83 ? -0.397 -4.157 -6.051 1.00 98.06 83 PHE A CA 1
ATOM 704 C C . PHE A 1 83 ? 0.015 -2.714 -6.339 1.00 98.06 83 PHE A C 1
ATOM 706 O O . PHE A 1 83 ? -0.669 -1.986 -7.065 1.00 98.06 83 PHE A O 1
ATOM 713 N N . PHE A 1 84 ? 1.140 -2.300 -5.766 1.00 97.06 84 PHE A N 1
ATOM 714 C CA . PHE A 1 84 ? 1.765 -1.012 -6.033 1.00 97.06 84 PHE A CA 1
ATOM 715 C C . PHE A 1 84 ? 2.807 -1.190 -7.141 1.00 97.06 84 PHE A C 1
ATOM 717 O O . PHE A 1 84 ? 3.797 -1.885 -6.907 1.00 97.06 84 PHE A O 1
ATOM 724 N N . PRO A 1 85 ? 2.613 -0.608 -8.338 1.00 96.19 85 PRO A N 1
ATOM 725 C CA . PRO A 1 85 ? 3.590 -0.734 -9.414 1.00 96.19 85 PRO A CA 1
ATOM 726 C C . PRO A 1 85 ? 4.917 -0.083 -9.016 1.00 96.19 85 PRO A C 1
ATOM 728 O O . PRO A 1 85 ? 4.922 0.992 -8.412 1.00 96.19 85 PRO A O 1
ATOM 731 N N . LEU A 1 86 ? 6.016 -0.746 -9.377 1.00 95.69 86 LEU A N 1
ATOM 732 C CA . LEU A 1 86 ? 7.358 -0.174 -9.389 1.00 95.69 86 LEU A CA 1
ATOM 733 C C . LEU A 1 86 ? 7.633 0.301 -10.822 1.00 95.69 86 LEU A C 1
ATOM 735 O O . LEU A 1 86 ? 7.952 -0.501 -11.702 1.00 95.69 86 LEU A O 1
ATOM 739 N N . GLU A 1 87 ? 7.427 1.590 -11.070 1.00 91.81 87 GLU A N 1
ATOM 740 C CA . GLU A 1 87 ? 7.507 2.220 -12.393 1.00 91.81 87 GLU A CA 1
ATOM 741 C C . GLU A 1 87 ? 8.950 2.217 -12.944 1.00 91.81 87 GLU A C 1
ATOM 743 O O . GLU A 1 87 ? 9.130 2.047 -14.148 1.00 91.81 87 GLU A O 1
ATOM 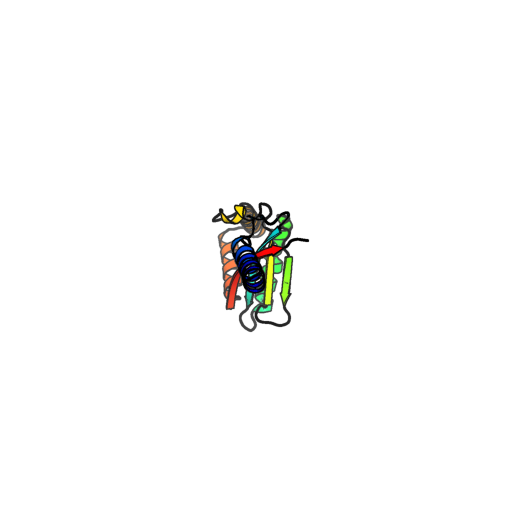748 N N . ASP A 1 88 ? 9.978 2.314 -12.086 1.00 91.75 88 ASP A N 1
ATOM 749 C CA . ASP A 1 88 ? 11.401 2.097 -12.453 1.00 91.75 88 ASP A CA 1
ATOM 750 C C . ASP A 1 88 ? 11.883 0.662 -12.132 1.00 91.75 88 ASP A C 1
ATOM 752 O O . ASP A 1 88 ? 13.070 0.376 -11.933 1.00 91.75 88 ASP A O 1
ATOM 756 N N . GLY A 1 89 ? 10.940 -0.282 -12.058 1.00 92.00 89 GLY A N 1
ATOM 757 C CA . 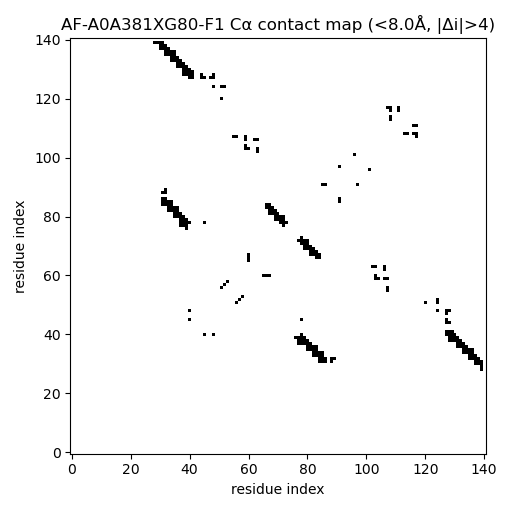GLY A 1 89 ? 11.210 -1.688 -11.781 1.00 92.00 89 GLY A CA 1
ATOM 758 C C . GLY A 1 89 ? 11.902 -1.908 -10.433 1.00 92.00 89 GLY A C 1
ATOM 759 O O . GLY A 1 89 ? 11.669 -1.202 -9.456 1.00 92.00 89 GLY A O 1
ATOM 760 N N . THR A 1 90 ? 12.779 -2.910 -10.356 1.00 92.25 90 THR A N 1
ATOM 761 C CA . THR A 1 90 ? 13.420 -3.297 -9.087 1.00 92.25 90 THR A CA 1
ATOM 762 C C . THR A 1 90 ? 14.373 -2.247 -8.517 1.00 92.25 90 THR A C 1
ATOM 764 O O . THR A 1 90 ? 14.707 -2.349 -7.344 1.00 92.25 90 THR A O 1
ATOM 767 N N . LYS A 1 91 ? 14.791 -1.233 -9.290 1.00 92.50 91 LYS A N 1
ATOM 768 C CA . LYS A 1 91 ? 15.625 -0.129 -8.776 1.00 92.50 91 LYS A CA 1
ATOM 769 C C . LYS A 1 91 ? 14.902 0.701 -7.722 1.00 92.50 91 LYS A C 1
ATOM 771 O O . LYS A 1 91 ? 15.533 1.329 -6.881 1.00 92.50 91 LYS A O 1
ATOM 776 N N . GLU A 1 92 ? 13.569 0.692 -7.733 1.00 93.81 92 GLU A N 1
ATOM 777 C CA . GLU A 1 92 ? 12.802 1.360 -6.684 1.00 93.81 92 GLU A CA 1
ATOM 778 C C . GLU A 1 92 ? 13.040 0.757 -5.291 1.00 93.81 92 GLU A C 1
ATOM 780 O O . GLU A 1 92 ? 12.808 1.436 -4.293 1.00 93.81 92 GLU A O 1
ATOM 785 N N . LEU A 1 93 ? 13.534 -0.485 -5.216 1.00 93.12 93 LEU A N 1
ATOM 786 C CA . LEU A 1 93 ? 13.842 -1.172 -3.961 1.00 93.12 93 LEU A CA 1
ATOM 787 C C . LEU A 1 93 ? 15.119 -0.652 -3.286 1.00 93.12 93 LEU A C 1
ATOM 789 O O . LEU A 1 93 ? 15.326 -0.931 -2.109 1.00 93.12 93 LEU A O 1
ATOM 793 N N . ASP A 1 94 ? 15.944 0.126 -3.994 1.00 95.31 94 ASP A N 1
ATOM 794 C CA . ASP A 1 94 ? 17.156 0.733 -3.430 1.00 95.31 94 ASP A CA 1
ATOM 795 C C . ASP A 1 94 ? 16.828 1.917 -2.494 1.00 95.31 94 ASP A C 1
ATOM 797 O O . ASP A 1 94 ? 17.686 2.402 -1.753 1.00 95.31 94 ASP A O 1
ATOM 801 N N . TRP A 1 95 ? 15.577 2.394 -2.499 1.00 94.56 95 TRP A N 1
ATOM 802 C CA . TRP A 1 95 ? 15.126 3.499 -1.659 1.00 94.56 95 TRP A CA 1
ATOM 803 C C . TRP A 1 95 ? 14.585 3.018 -0.309 1.00 94.56 95 TRP A C 1
ATOM 805 O O . TRP A 1 95 ? 13.647 2.228 -0.254 1.00 94.56 95 TRP A O 1
ATOM 815 N N . ILE A 1 96 ? 15.063 3.617 0.789 1.00 92.88 96 ILE A N 1
ATOM 816 C CA . ILE A 1 96 ? 14.407 3.499 2.109 1.00 92.88 96 ILE A CA 1
ATOM 817 C C . ILE A 1 96 ? 13.018 4.160 2.065 1.00 92.88 96 ILE A C 1
ATOM 819 O O . ILE A 1 96 ? 12.028 3.590 2.518 1.00 92.88 96 ILE A O 1
ATOM 823 N N . THR A 1 97 ? 12.945 5.351 1.464 1.00 92.12 97 THR A N 1
ATOM 824 C CA . THR A 1 97 ? 11.698 6.065 1.169 1.00 92.12 97 THR A CA 1
ATOM 825 C C . THR A 1 97 ? 11.715 6.471 -0.294 1.00 92.12 97 THR A C 1
ATOM 827 O O . THR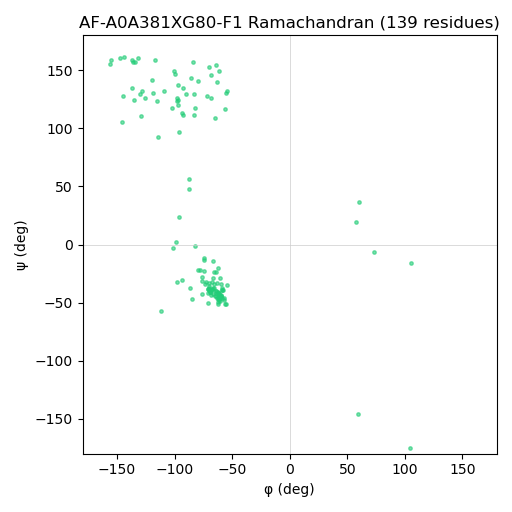 A 1 97 ? 12.493 7.337 -0.692 1.00 92.12 97 THR A O 1
ATOM 830 N N . SER A 1 98 ? 10.861 5.853 -1.106 1.00 93.50 98 SER A N 1
ATOM 831 C CA . SER A 1 98 ? 10.801 6.152 -2.535 1.00 93.50 98 SER A CA 1
ATOM 832 C C . SER A 1 98 ? 10.215 7.547 -2.811 1.00 93.50 98 SER A C 1
ATOM 834 O O . SER A 1 98 ? 9.373 8.035 -2.042 1.00 93.50 98 SER A O 1
ATOM 836 N N . PRO A 1 99 ? 10.576 8.189 -3.940 1.00 94.88 99 PRO A N 1
ATOM 837 C CA . PRO A 1 99 ? 9.995 9.471 -4.341 1.00 94.88 99 PRO A CA 1
ATOM 838 C C . PRO A 1 99 ? 8.460 9.456 -4.415 1.00 94.88 99 PRO A C 1
ATOM 840 O O . PRO A 1 99 ? 7.811 10.442 -4.058 1.00 94.88 99 PRO A O 1
ATOM 843 N N . VAL A 1 100 ? 7.859 8.331 -4.827 1.00 94.44 100 VAL A N 1
ATOM 844 C CA . VAL A 1 100 ? 6.396 8.172 -4.863 1.00 94.44 100 VAL A CA 1
ATOM 845 C C . VAL A 1 100 ? 5.786 8.176 -3.460 1.00 94.44 100 VAL A C 1
ATOM 847 O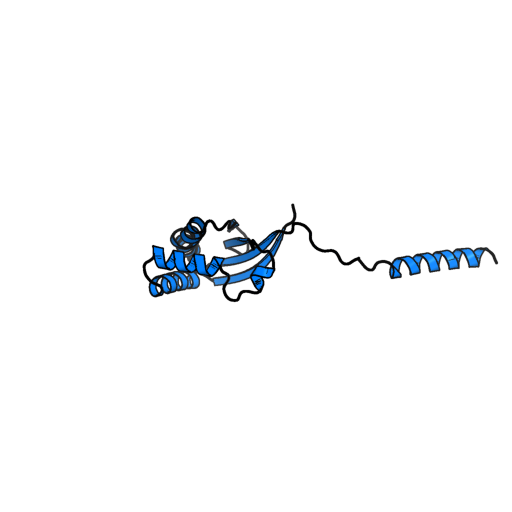 O . VAL A 1 100 ? 4.789 8.864 -3.245 1.00 94.44 100 VAL A O 1
ATOM 850 N N . ASN A 1 101 ? 6.404 7.497 -2.487 1.00 93.75 101 ASN A N 1
ATOM 851 C CA . ASN A 1 101 ? 5.930 7.501 -1.101 1.00 93.75 101 ASN A CA 1
ATOM 852 C C . ASN A 1 101 ? 6.105 8.880 -0.448 1.00 93.75 101 ASN A C 1
ATOM 854 O O . ASN A 1 101 ? 5.200 9.338 0.247 1.00 93.75 101 ASN A O 1
ATOM 858 N N . ALA A 1 102 ? 7.208 9.586 -0.720 1.00 96.69 102 ALA A N 1
ATOM 859 C CA . ALA A 1 102 ? 7.399 10.959 -0.245 1.00 96.69 102 ALA A CA 1
ATOM 860 C C . ALA A 1 102 ? 6.333 11.916 -0.812 1.00 96.69 102 ALA A C 1
ATOM 862 O O . ALA A 1 102 ? 5.768 12.737 -0.086 1.00 96.69 102 ALA A O 1
ATOM 863 N N . LYS A 1 103 ? 6.003 11.781 -2.106 1.00 97.38 103 LYS A N 1
ATOM 864 C CA . LYS A 1 103 ? 4.930 12.553 -2.748 1.00 97.38 103 LYS A CA 1
ATOM 865 C C . LYS A 1 103 ? 3.564 12.224 -2.141 1.00 97.38 103 LYS A C 1
ATOM 867 O O . LYS A 1 103 ? 2.801 13.142 -1.856 1.00 97.38 103 LYS A O 1
ATOM 872 N N . TRP A 1 104 ? 3.274 10.943 -1.915 1.00 97.44 104 TRP A N 1
ATOM 873 C CA . TRP A 1 104 ? 2.043 10.487 -1.265 1.00 97.44 104 TRP A CA 1
ATOM 874 C C . TRP A 1 104 ? 1.896 11.071 0.147 1.00 97.44 104 TRP A C 1
ATOM 876 O O . TRP A 1 104 ? 0.849 11.628 0.472 1.00 97.44 104 TRP A O 1
ATOM 886 N N . TRP A 1 105 ? 2.964 11.031 0.952 1.00 97.62 105 TRP A N 1
ATOM 887 C CA . TRP A 1 105 ? 2.976 11.601 2.302 1.00 97.62 105 TRP A CA 1
ATOM 888 C C . TRP A 1 105 ? 2.703 13.103 2.283 1.00 97.62 105 TRP A C 1
ATOM 890 O O . TRP A 1 105 ? 1.815 13.590 2.978 1.00 97.62 105 TRP A O 1
ATOM 900 N N . LYS A 1 106 ? 3.406 13.841 1.419 1.00 98.06 106 LYS A N 1
ATOM 901 C CA . LYS A 1 106 ? 3.196 15.283 1.260 1.00 98.06 106 LYS A CA 1
ATOM 902 C C . LYS A 1 106 ? 1.754 15.615 0.867 1.00 98.06 106 LYS A C 1
ATOM 904 O O . LYS A 1 106 ? 1.200 16.594 1.361 1.00 98.06 106 LYS A O 1
ATOM 909 N N . THR A 1 107 ? 1.143 14.810 -0.002 1.00 98.06 107 THR A N 1
ATOM 910 C CA . THR A 1 107 ? -0.270 14.960 -0.369 1.00 98.06 107 THR A CA 1
ATOM 911 C C . THR A 1 107 ? -1.186 14.743 0.831 1.00 98.06 107 THR A C 1
ATOM 913 O O . THR A 1 107 ? -2.067 15.564 1.063 1.00 98.06 107 THR A O 1
ATOM 916 N N . MET A 1 108 ? -0.958 13.693 1.622 1.00 98.00 108 MET A N 1
ATOM 917 C CA . MET A 1 108 ? -1.721 13.442 2.848 1.00 98.00 108 MET A CA 1
ATOM 918 C C . MET A 1 108 ? -1.646 14.634 3.806 1.00 98.00 108 MET A C 1
ATOM 920 O O . MET A 1 108 ? -2.683 15.153 4.201 1.00 98.00 108 MET A O 1
ATOM 924 N N . VAL A 1 109 ? -0.438 15.123 4.106 1.00 98.25 109 VAL A N 1
ATOM 925 C CA . VAL A 1 109 ? -0.228 16.276 5.000 1.00 98.25 109 VAL A CA 1
ATOM 926 C C . VAL A 1 109 ? -0.931 17.525 4.473 1.00 98.25 109 VAL A C 1
ATOM 928 O O . VAL A 1 109 ? -1.587 18.223 5.238 1.00 98.25 109 VAL A O 1
ATOM 931 N N . LYS A 1 110 ? -0.848 17.794 3.165 1.00 97.50 110 LYS A N 1
ATOM 932 C CA . LYS A 1 110 ? -1.533 18.932 2.536 1.00 97.50 110 LYS A CA 1
ATOM 933 C C . LYS A 1 110 ? -3.057 18.849 2.691 1.00 97.50 110 LYS A C 1
ATOM 935 O O . LYS A 1 110 ? -3.685 19.860 2.979 1.00 97.50 110 LYS A O 1
ATOM 940 N N . GLU A 1 111 ? -3.646 17.678 2.461 1.00 94.88 111 GLU A N 1
ATOM 941 C CA . GLU A 1 111 ? -5.104 17.488 2.491 1.00 94.88 111 GLU A CA 1
ATOM 942 C C . GLU A 1 111 ? -5.674 17.445 3.912 1.00 94.88 111 GLU A C 1
ATOM 944 O O . GLU A 1 111 ? -6.821 17.828 4.129 1.00 94.88 111 GLU A O 1
ATOM 949 N N . ILE A 1 112 ? -4.891 16.945 4.866 1.00 96.06 112 ILE A N 1
ATOM 950 C CA . ILE A 1 112 ? -5.305 16.734 6.254 1.00 96.06 112 ILE A CA 1
ATOM 951 C C . ILE A 1 112 ? -4.951 17.943 7.140 1.00 96.06 112 ILE A C 1
ATOM 953 O O . ILE A 1 112 ? -5.677 18.249 8.082 1.00 96.06 112 ILE A O 1
ATOM 957 N N . GLY A 1 113 ? -3.875 18.662 6.815 1.00 95.44 113 GLY A N 1
ATOM 958 C CA . GLY A 1 113 ? -3.485 19.927 7.442 1.00 95.44 113 GLY A CA 1
ATOM 959 C C . GLY A 1 113 ? -2.296 19.845 8.404 1.00 95.44 113 GLY A C 1
ATOM 960 O O . GLY A 1 113 ? -1.710 20.883 8.704 1.00 95.44 113 GLY A O 1
ATOM 961 N N . SER A 1 114 ? -1.895 18.656 8.867 1.00 97.38 114 SER A N 1
ATOM 962 C CA . SER A 1 114 ? -0.704 18.487 9.715 1.00 97.38 114 SER A CA 1
ATOM 963 C C . SER A 1 114 ? -0.101 17.084 9.629 1.00 97.38 114 SER A C 1
ATOM 965 O O . SER A 1 114 ? -0.773 16.124 9.250 1.00 97.38 114 SER A O 1
ATOM 967 N N . GLU A 1 115 ? 1.178 16.958 9.991 1.00 97.75 115 GLU A N 1
ATOM 968 C CA . GLU A 1 115 ? 1.849 15.654 10.073 1.00 97.75 115 GLU A CA 1
ATOM 969 C C . GLU A 1 115 ? 1.314 14.805 11.229 1.00 97.75 115 GLU A C 1
ATOM 971 O O . GLU A 1 115 ? 1.061 13.618 11.040 1.00 97.75 115 GLU A O 1
ATOM 976 N N . ASP A 1 116 ? 1.064 15.414 12.391 1.00 98.38 116 ASP A N 1
ATOM 977 C CA . ASP A 1 116 ? 0.548 14.717 13.577 1.00 98.38 116 ASP A CA 1
ATOM 978 C C . ASP A 1 116 ? -0.804 14.045 13.309 1.00 98.38 116 ASP A C 1
ATOM 980 O O . ASP A 1 116 ? -1.054 12.919 13.739 1.00 98.38 116 ASP A O 1
ATOM 984 N N . GLU A 1 117 ? -1.672 14.707 12.546 1.00 98.00 117 GLU A N 1
ATOM 985 C CA . GLU A 1 117 ? -2.973 14.170 12.160 1.00 98.00 117 GLU A CA 1
ATOM 986 C C . GLU A 1 117 ? -2.832 13.001 11.172 1.00 98.00 117 GLU A C 1
ATOM 988 O O . GLU A 1 117 ? -3.504 11.979 11.316 1.00 98.00 117 GLU A O 1
ATOM 993 N N . VAL A 1 118 ? -1.912 13.103 10.204 1.00 98.06 118 VAL A N 1
ATOM 994 C CA . VAL A 1 118 ? -1.589 11.992 9.291 1.00 98.06 118 VAL A CA 1
ATOM 995 C C . VAL A 1 118 ? -1.053 10.793 10.073 1.00 98.06 118 VAL A C 1
ATOM 997 O O . VAL A 1 118 ? -1.458 9.659 9.809 1.00 98.06 118 VAL A O 1
ATOM 1000 N N . ILE A 1 119 ? -0.168 11.027 11.045 1.00 98.38 119 ILE A N 1
ATOM 1001 C CA . ILE A 1 119 ? 0.367 9.983 11.923 1.00 98.38 119 ILE A CA 1
ATOM 1002 C C . ILE A 1 119 ? -0.770 9.331 12.710 1.00 98.38 119 ILE A C 1
ATOM 1004 O O . ILE A 1 119 ? -0.845 8.101 12.732 1.00 98.38 119 ILE A O 1
ATOM 1008 N N . ARG A 1 120 ? -1.689 10.117 13.285 1.00 98.44 120 ARG A N 1
ATOM 1009 C CA . ARG A 1 120 ? -2.830 9.572 14.025 1.00 98.44 120 ARG A CA 1
ATOM 1010 C C . ARG A 1 120 ? -3.736 8.718 13.141 1.00 98.44 120 ARG A C 1
ATOM 1012 O O . ARG A 1 120 ? -4.044 7.596 13.521 1.00 98.44 120 ARG A O 1
ATOM 1019 N N . ILE A 1 121 ? -4.089 9.179 11.940 1.00 98.38 121 ILE A N 1
ATOM 1020 C CA . ILE A 1 121 ? -4.901 8.400 10.985 1.00 98.38 121 ILE A CA 1
ATOM 1021 C C . ILE A 1 121 ? -4.213 7.074 10.626 1.00 98.38 121 ILE A C 1
ATOM 1023 O O . ILE A 1 121 ? -4.866 6.036 10.512 1.00 98.38 121 ILE A O 1
ATOM 1027 N N . ARG A 1 122 ? -2.883 7.073 10.462 1.00 97.75 122 ARG A N 1
ATOM 1028 C CA . ARG A 1 122 ? -2.137 5.828 10.222 1.00 97.75 122 ARG A CA 1
ATOM 1029 C C . ARG A 1 122 ? -2.149 4.911 11.442 1.00 97.75 122 ARG A C 1
ATOM 1031 O O . ARG A 1 122 ? -2.335 3.717 11.266 1.00 97.75 122 ARG A O 1
ATOM 1038 N N . GLN A 1 123 ? -2.029 5.447 12.654 1.00 98.50 123 GLN A N 1
ATOM 1039 C CA . GLN A 1 123 ? -2.162 4.661 13.885 1.00 98.50 123 GLN A CA 1
ATOM 1040 C C . GLN A 1 123 ? -3.577 4.081 14.049 1.00 98.50 123 GLN A C 1
ATOM 1042 O O . GLN A 1 123 ? -3.722 2.929 14.449 1.00 98.50 123 GLN A O 1
ATOM 1047 N N . GLU A 1 124 ? -4.623 4.840 13.714 1.00 98.50 124 GLU A N 1
ATOM 1048 C CA . GLU A 1 124 ? -6.013 4.360 13.678 1.00 98.50 124 GLU A CA 1
ATOM 1049 C C . GLU A 1 124 ? -6.166 3.194 12.688 1.00 98.50 124 GLU A C 1
ATOM 1051 O O . GLU A 1 124 ? -6.742 2.157 13.027 1.00 98.50 124 GLU A O 1
ATOM 1056 N N . PHE A 1 125 ? -5.568 3.312 11.499 1.00 98.62 125 PHE A N 1
ATOM 1057 C CA . PHE A 1 125 ? -5.521 2.217 10.534 1.00 98.62 125 PHE A CA 1
ATOM 1058 C C . PHE A 1 125 ? -4.761 0.999 11.074 1.00 98.62 125 PHE A C 1
ATOM 1060 O O . PHE A 1 125 ? -5.291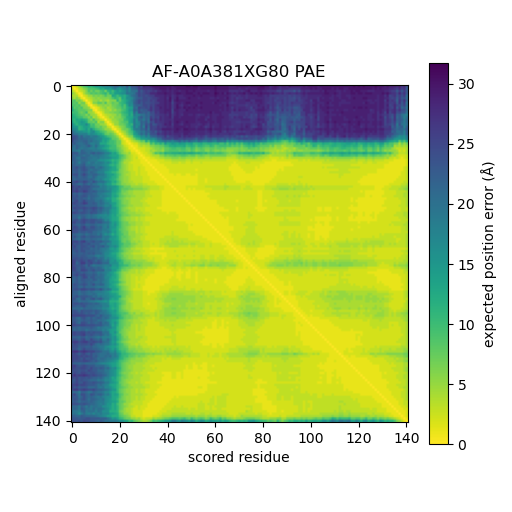 -0.110 11.043 1.00 98.62 125 PHE A O 1
ATOM 1067 N N . ASP A 1 126 ? -3.556 1.188 11.611 1.00 98.38 126 ASP A N 1
ATOM 1068 C CA . ASP A 1 126 ? -2.727 0.106 12.154 1.00 98.38 126 ASP A CA 1
ATOM 1069 C C . ASP A 1 126 ? -3.449 -0.618 13.303 1.00 98.38 126 ASP A C 1
ATOM 1071 O O . ASP A 1 126 ? -3.385 -1.843 13.425 1.00 98.38 126 ASP A O 1
ATOM 1075 N N . ASN A 1 127 ? -4.245 0.109 14.092 1.00 98.62 127 ASN A N 1
ATOM 1076 C CA . ASN A 1 127 ? -5.088 -0.467 15.135 1.00 98.62 127 ASN A CA 1
ATOM 1077 C C . ASN A 1 127 ? -6.210 -1.363 14.589 1.00 98.62 127 ASN A C 1
ATOM 1079 O O . ASN A 1 127 ? -6.660 -2.260 15.312 1.00 98.62 127 ASN A O 1
ATOM 1083 N N . CYS A 1 128 ? -6.633 -1.184 13.337 1.00 98.81 128 CYS A N 1
ATOM 1084 C CA . CYS A 1 128 ? -7.585 -2.067 12.661 1.00 98.81 128 CYS A CA 1
ATOM 1085 C C . CYS A 1 128 ? -6.926 -3.347 12.120 1.00 98.81 128 CYS A C 1
ATOM 1087 O O . CYS A 1 128 ? -7.614 -4.350 11.908 1.00 98.81 128 CYS A O 1
ATOM 1089 N N . VAL A 1 129 ? -5.610 -3.342 11.895 1.00 98.69 129 VAL A N 1
ATOM 1090 C CA . VAL A 1 129 ? -4.882 -4.443 11.253 1.00 98.69 129 VAL A CA 1
ATOM 1091 C C . VAL A 1 129 ? -4.545 -5.539 12.268 1.00 98.69 129 VAL A C 1
ATOM 1093 O O . VAL A 1 129 ? -4.002 -5.284 13.339 1.00 98.69 129 VAL A O 1
ATOM 1096 N N . MET A 1 130 ? -4.869 -6.790 11.932 1.00 98.62 130 MET A N 1
ATOM 1097 C CA . MET A 1 130 ? -4.458 -7.969 12.704 1.00 98.62 130 MET A CA 1
ATOM 1098 C C . MET A 1 130 ? -3.062 -8.427 12.289 1.00 98.62 130 MET A C 1
ATOM 1100 O O . MET A 1 130 ? -2.222 -8.718 13.134 1.00 98.62 130 MET A O 1
ATOM 1104 N N . LYS A 1 131 ? -2.829 -8.515 10.977 1.00 98.56 131 LYS A N 1
ATOM 1105 C CA . LYS A 1 131 ? -1.524 -8.816 10.390 1.00 98.56 131 LYS A CA 1
ATOM 1106 C C . LYS A 1 131 ? -1.443 -8.283 8.968 1.00 98.56 131 LYS A C 1
ATOM 1108 O O . LYS A 1 131 ? -2.457 -8.157 8.277 1.00 98.56 131 LYS A O 1
ATOM 1113 N N . SER A 1 132 ? -0.223 -8.035 8.525 1.00 98.50 132 SER A N 1
ATOM 1114 C CA . SER A 1 132 ? 0.088 -7.638 7.161 1.00 98.50 132 SER A CA 1
ATOM 1115 C C . SER A 1 132 ? 1.405 -8.258 6.714 1.00 98.50 132 SER A C 1
ATOM 1117 O O . SER A 1 132 ? 2.205 -8.718 7.531 1.00 98.50 132 SER A O 1
ATOM 1119 N N . LYS A 1 133 ? 1.619 -8.298 5.401 1.00 98.44 133 LYS A N 1
ATOM 1120 C CA . LYS A 1 133 ? 2.920 -8.607 4.803 1.00 98.44 133 LYS A CA 1
ATOM 1121 C C . LYS A 1 133 ? 3.092 -7.838 3.502 1.00 98.44 133 LYS A C 1
ATOM 1123 O O . LYS A 1 133 ? 2.108 -7.409 2.896 1.00 98.44 133 LYS A O 1
ATOM 1128 N N . GLN A 1 134 ? 4.339 -7.710 3.070 1.00 97.31 134 GLN A N 1
ATOM 1129 C CA . GLN A 1 134 ? 4.678 -7.219 1.744 1.00 97.31 134 GLN A CA 1
ATOM 1130 C C . GLN A 1 134 ? 5.459 -8.276 0.975 1.00 97.31 134 GLN A C 1
ATOM 1132 O O . GLN A 1 134 ? 6.292 -8.975 1.549 1.00 97.31 134 GLN A O 1
ATOM 1137 N N . GLU A 1 135 ? 5.187 -8.389 -0.319 1.00 98.00 135 GLU A N 1
ATOM 1138 C CA . GLU A 1 135 ? 5.890 -9.293 -1.227 1.00 98.00 135 GLU A CA 1
ATOM 1139 C C . GLU A 1 135 ? 6.242 -8.570 -2.525 1.00 98.00 135 GLU A C 1
ATOM 1141 O O . GLU A 1 135 ? 5.599 -7.589 -2.897 1.00 98.00 135 GLU A O 1
ATOM 1146 N N . LEU A 1 136 ? 7.255 -9.065 -3.231 1.00 97.44 136 LEU A N 1
ATOM 1147 C CA . LEU A 1 136 ? 7.591 -8.596 -4.569 1.00 97.44 136 LEU A CA 1
ATOM 1148 C C . LEU A 1 136 ? 6.978 -9.548 -5.598 1.00 97.44 136 LEU A C 1
ATOM 1150 O O . LEU A 1 136 ? 7.270 -10.743 -5.594 1.00 97.44 136 LEU A O 1
ATOM 1154 N N . ALA A 1 137 ? 6.162 -9.011 -6.497 1.00 97.12 137 ALA A N 1
ATOM 1155 C CA . ALA A 1 137 ? 5.589 -9.744 -7.617 1.00 97.12 137 ALA A CA 1
ATOM 1156 C C . ALA A 1 137 ? 6.067 -9.155 -8.944 1.00 97.12 137 ALA A C 1
ATOM 1158 O O . ALA A 1 137 ? 6.465 -7.992 -9.022 1.00 97.12 137 ALA A O 1
ATOM 1159 N N . TYR A 1 138 ? 5.995 -9.952 -10.006 1.00 96.19 138 TYR A N 1
ATOM 1160 C CA . TYR A 1 138 ? 6.126 -9.452 -11.366 1.00 96.19 138 TYR A CA 1
ATOM 1161 C C . TYR A 1 138 ? 5.079 -10.092 -12.271 1.00 96.19 138 TYR A C 1
ATOM 1163 O O . TYR A 1 138 ? 4.550 -11.163 -11.975 1.00 96.19 138 TYR A O 1
ATOM 1171 N N . THR A 1 139 ? 4.795 -9.431 -13.385 1.00 94.38 139 THR A N 1
ATOM 1172 C CA . THR A 1 139 ? 3.990 -9.981 -14.472 1.00 94.38 139 THR A CA 1
ATOM 1173 C C . THR A 1 139 ? 4.631 -9.675 -15.820 1.00 94.38 139 THR A C 1
ATOM 1175 O O . THR A 1 139 ? 5.424 -8.737 -15.936 1.00 94.38 139 THR A O 1
ATOM 1178 N N . GLN A 1 140 ? 4.300 -10.485 -16.819 1.00 87.38 140 GLN A N 1
ATOM 1179 C CA . GLN A 1 140 ? 4.793 -10.398 -18.186 1.00 87.38 140 GLN A CA 1
ATOM 1180 C C . GLN A 1 140 ? 3.635 -10.835 -19.091 1.00 87.38 140 GLN A C 1
ATOM 1182 O O . GLN A 1 140 ? 3.279 -12.012 -19.110 1.00 87.38 140 GLN A O 1
ATOM 1187 N N . PHE A 1 141 ? 3.000 -9.872 -19.753 1.00 76.25 141 PHE A N 1
ATOM 1188 C CA . PHE A 1 141 ? 1.936 -10.084 -20.735 1.00 76.25 141 PHE A CA 1
ATOM 1189 C C . PHE A 1 141 ? 2.256 -9.266 -21.977 1.00 76.25 141 PHE A C 1
ATOM 1191 O O . PHE A 1 141 ? 2.737 -8.121 -21.787 1.00 76.25 141 PHE A O 1
#

Radius of gyration: 25.3 Å; Cα contacts (8 Å, |Δi|>4): 150; chains: 1; bounding box: 48×77×48 Å